Protein AF-A0A4W3GM70-F1 (afdb_monomer_lite)

Organism: Callorhinchus milii (NCBI:txid7868)

Structure (mmCIF, N/CA/C/O backbone):
data_AF-A0A4W3GM70-F1
#
_entry.id   AF-A0A4W3GM70-F1
#
loop_
_atom_site.group_PDB
_atom_site.id
_atom_site.type_symbol
_atom_site.label_atom_id
_atom_site.label_alt_id
_atom_site.label_comp_id
_atom_site.label_asym_id
_atom_site.label_entity_id
_atom_site.label_seq_id
_atom_site.pdbx_PDB_ins_code
_atom_site.Cartn_x
_atom_site.Cartn_y
_atom_site.Cartn_z
_atom_site.occupancy
_atom_site.B_iso_or_equiv
_atom_site.auth_seq_id
_atom_site.auth_comp_id
_atom_site.auth_asym_id
_atom_site.auth_atom_id
_atom_site.pdbx_PDB_model_num
ATOM 1 N N . MET A 1 1 ? 9.761 55.733 14.827 1.00 40.56 1 MET A N 1
ATOM 2 C CA . MET A 1 1 ? 9.191 55.338 13.524 1.00 40.56 1 MET A CA 1
ATOM 3 C C . MET A 1 1 ? 9.735 53.955 13.220 1.00 40.56 1 MET A C 1
ATOM 5 O O . MET A 1 1 ? 10.911 53.820 12.912 1.00 40.56 1 MET A O 1
ATOM 9 N N . GLU A 1 2 ? 8.938 52.932 13.511 1.00 40.75 2 GLU A N 1
ATOM 10 C CA . GLU A 1 2 ? 9.342 51.530 13.422 1.00 40.75 2 GLU A CA 1
ATOM 11 C C . GLU A 1 2 ? 9.199 51.034 11.986 1.00 40.75 2 GLU A C 1
ATOM 13 O O . GLU A 1 2 ? 8.107 51.071 11.436 1.00 40.75 2 GLU A O 1
ATOM 18 N N . PHE A 1 3 ? 10.285 50.537 11.401 1.00 40.03 3 PHE A N 1
ATOM 19 C CA . PHE A 1 3 ? 10.227 49.576 10.300 1.00 40.03 3 PHE A CA 1
ATOM 20 C C . PHE A 1 3 ? 11.359 48.564 10.495 1.00 40.03 3 PHE A C 1
ATOM 22 O O . PHE A 1 3 ? 12.393 48.591 9.833 1.00 40.03 3 PHE A O 1
ATOM 29 N N . ARG A 1 4 ? 11.173 47.665 11.468 1.00 42.84 4 ARG A N 1
ATOM 30 C CA . ARG A 1 4 ? 11.879 46.381 11.501 1.00 42.84 4 ARG A CA 1
ATOM 31 C C . ARG A 1 4 ? 11.039 45.386 10.709 1.00 42.84 4 ARG A C 1
ATOM 33 O O . ARG A 1 4 ? 10.147 44.746 11.251 1.00 42.84 4 ARG A O 1
ATOM 40 N N . GLY A 1 5 ? 11.309 45.292 9.410 1.00 42.50 5 GLY A N 1
ATOM 41 C CA . GLY A 1 5 ? 10.823 44.192 8.587 1.00 42.50 5 GLY A CA 1
ATOM 42 C C . GLY A 1 5 ? 11.542 42.911 8.995 1.00 42.50 5 GLY A C 1
ATOM 43 O O . GLY A 1 5 ? 12.650 42.644 8.539 1.00 42.50 5 GLY A O 1
ATOM 44 N N . SER A 1 6 ? 10.936 42.137 9.891 1.00 43.66 6 SER A N 1
ATOM 45 C CA . SER A 1 6 ? 11.327 40.755 10.134 1.00 43.66 6 SER A CA 1
ATOM 46 C C . SER A 1 6 ? 10.971 39.939 8.894 1.00 43.66 6 SER A C 1
ATOM 48 O O . SER A 1 6 ? 9.812 39.586 8.694 1.00 43.66 6 SER A O 1
ATOM 50 N N . VAL A 1 7 ? 11.969 39.642 8.059 1.00 49.16 7 VAL A N 1
ATOM 51 C CA . VAL A 1 7 ? 11.896 38.528 7.109 1.00 49.16 7 VAL A CA 1
ATOM 52 C C . VAL A 1 7 ? 11.725 37.279 7.965 1.00 49.16 7 VAL A C 1
ATOM 54 O O . VAL A 1 7 ? 12.671 36.803 8.595 1.00 49.16 7 VAL A O 1
ATOM 57 N N . THR A 1 8 ? 10.484 36.827 8.108 1.00 45.56 8 THR A N 1
ATOM 58 C CA . THR A 1 8 ? 10.195 35.616 8.859 1.00 45.56 8 THR A CA 1
ATOM 59 C C . THR A 1 8 ? 10.665 34.428 8.037 1.00 45.56 8 THR A C 1
ATOM 61 O O . THR A 1 8 ? 10.418 34.285 6.845 1.00 45.56 8 THR A O 1
ATOM 64 N N . ASN A 1 9 ? 11.464 33.625 8.717 1.00 54.00 9 ASN A N 1
ATOM 65 C CA . ASN A 1 9 ? 12.112 32.424 8.253 1.00 54.00 9 ASN A CA 1
ATOM 66 C C . ASN A 1 9 ? 11.067 31.333 7.945 1.00 54.00 9 ASN A C 1
ATOM 68 O O . ASN A 1 9 ? 10.759 30.503 8.798 1.00 54.00 9 ASN A O 1
ATOM 72 N N . GLU A 1 10 ? 10.505 31.341 6.737 1.00 49.06 10 GLU A N 1
ATOM 73 C CA . GLU A 1 10 ? 9.591 30.290 6.257 1.00 49.06 10 GLU A CA 1
ATOM 74 C C . GLU A 1 10 ? 10.336 29.044 5.740 1.00 49.06 10 GLU A C 1
ATOM 76 O O . GLU A 1 10 ? 9.745 27.979 5.578 1.00 49.06 10 GLU A O 1
ATOM 81 N N . PHE A 1 11 ? 11.656 29.130 5.540 1.00 47.94 11 PHE A N 1
ATOM 82 C CA . PHE A 1 11 ? 12.450 28.060 4.926 1.00 47.94 11 PHE A CA 1
ATOM 83 C C . PHE A 1 11 ? 12.913 26.980 5.922 1.00 47.94 11 PHE A C 1
ATOM 85 O O . PHE A 1 11 ? 13.121 25.827 5.539 1.00 47.94 11 PHE A O 1
ATOM 92 N N . SER A 1 12 ? 13.043 27.309 7.214 1.00 49.97 12 SER A N 1
ATOM 93 C CA . SER A 1 12 ? 13.461 26.334 8.238 1.00 49.97 12 SER A CA 1
ATOM 94 C C . SER A 1 12 ? 12.348 25.387 8.687 1.00 49.97 12 SER A C 1
ATOM 96 O O . SER A 1 12 ? 12.643 24.250 9.042 1.00 49.97 12 SER A O 1
ATOM 98 N N . LYS A 1 13 ? 11.073 25.794 8.607 1.00 49.88 13 LYS A N 1
ATOM 99 C CA . LYS A 1 13 ? 9.944 24.916 8.966 1.00 49.88 13 LYS A CA 1
ATOM 100 C C . LYS A 1 13 ? 9.778 23.730 8.016 1.00 49.88 13 LYS A C 1
ATOM 102 O O . LYS A 1 13 ? 9.159 22.758 8.404 1.00 49.88 13 LYS A O 1
ATOM 107 N N . GLY A 1 14 ? 10.324 23.774 6.800 1.00 44.97 14 GLY A N 1
ATOM 108 C CA . GLY A 1 14 ? 10.247 22.641 5.876 1.00 44.97 14 GLY A CA 1
ATOM 109 C C . GLY A 1 14 ? 11.114 21.463 6.320 1.00 44.97 14 GLY A C 1
ATOM 110 O O . GLY A 1 14 ? 10.636 20.339 6.367 1.00 44.97 14 GLY A O 1
ATOM 111 N N . LYS A 1 15 ? 12.382 21.702 6.679 1.00 41.53 15 LYS A N 1
ATOM 112 C CA . LYS A 1 15 ? 13.358 20.618 6.898 1.00 41.53 15 LYS A CA 1
ATOM 113 C C . LYS A 1 15 ? 13.109 19.788 8.157 1.00 41.53 15 LYS A C 1
ATOM 115 O O . LYS A 1 15 ? 13.237 18.572 8.095 1.00 41.53 15 LYS A O 1
ATOM 120 N N . GLU A 1 16 ? 12.704 20.418 9.257 1.00 43.78 16 GLU A N 1
ATOM 121 C CA . GLU A 1 16 ? 12.492 19.716 10.534 1.00 43.78 16 GLU A CA 1
ATOM 122 C C . GLU A 1 16 ? 11.357 18.674 10.461 1.00 43.78 16 GLU A C 1
ATOM 124 O O . GLU A 1 16 ? 11.418 17.641 11.124 1.00 43.78 16 GLU A O 1
ATOM 129 N N . TYR A 1 17 ? 10.362 18.892 9.592 1.00 42.66 17 TYR A N 1
ATOM 130 C CA . TYR A 1 17 ? 9.255 17.953 9.381 1.00 42.66 17 TYR A CA 1
ATOM 131 C C . TYR A 1 17 ? 9.670 16.740 8.536 1.00 42.66 17 TYR A C 1
ATOM 133 O O . TYR A 1 17 ? 9.220 15.630 8.811 1.00 42.66 17 TYR A O 1
ATOM 141 N N . TYR A 1 18 ? 10.567 16.914 7.557 1.00 47.81 18 TYR A N 1
ATOM 142 C CA . TYR A 1 18 ? 11.082 15.790 6.764 1.00 47.81 18 TYR A CA 1
ATOM 143 C C . TYR A 1 18 ? 12.075 14.924 7.549 1.00 47.81 18 TYR A C 1
ATOM 145 O O . TYR A 1 18 ? 12.161 13.725 7.302 1.00 47.81 18 TYR A O 1
ATOM 153 N N . GLU A 1 19 ? 12.813 15.494 8.505 1.00 44.25 19 GLU A N 1
ATOM 154 C CA . GLU A 1 19 ? 13.810 14.755 9.290 1.00 44.25 19 GLU A CA 1
ATOM 155 C C . GLU A 1 19 ? 13.142 13.750 10.259 1.00 44.25 19 GLU A C 1
ATOM 157 O O . GLU A 1 19 ? 13.606 12.617 10.395 1.00 44.25 19 GLU A O 1
ATOM 162 N N . ALA A 1 20 ? 12.000 14.099 10.867 1.00 50.19 20 ALA A N 1
ATOM 163 C CA . ALA A 1 20 ? 11.300 13.230 11.823 1.00 50.19 20 ALA A CA 1
ATOM 164 C C . ALA A 1 20 ? 10.631 11.993 11.179 1.00 50.19 20 ALA A C 1
ATOM 166 O O . ALA A 1 20 ? 10.586 10.923 11.789 1.00 50.19 20 ALA A O 1
ATOM 167 N N . GLU A 1 21 ? 10.161 12.090 9.930 1.00 51.28 21 GLU A N 1
ATOM 168 C CA . GLU A 1 21 ? 9.549 10.963 9.202 1.00 51.28 21 GLU A CA 1
ATOM 169 C C . GLU A 1 21 ? 10.568 9.872 8.815 1.00 51.28 21 GLU A C 1
ATOM 171 O O . GLU A 1 21 ? 10.205 8.714 8.575 1.00 51.28 21 GLU A O 1
ATOM 176 N N . THR A 1 22 ? 11.859 10.224 8.771 1.00 53.69 22 THR A N 1
ATOM 177 C CA . THR A 1 22 ? 12.923 9.362 8.229 1.00 53.69 22 THR A CA 1
ATOM 178 C C . THR A 1 22 ? 13.488 8.329 9.209 1.00 53.69 22 THR A C 1
ATOM 180 O O . THR A 1 22 ? 14.184 7.414 8.770 1.00 53.69 22 THR A O 1
ATOM 183 N N . MET A 1 23 ? 13.142 8.382 10.503 1.00 49.72 23 MET A N 1
ATOM 184 C CA . MET A 1 23 ? 13.674 7.461 11.528 1.00 49.72 23 MET A CA 1
ATOM 185 C C . MET A 1 23 ? 12.665 6.446 12.086 1.00 49.72 23 MET A C 1
ATOM 187 O O . MET A 1 23 ? 12.846 5.904 13.176 1.00 49.72 23 MET A O 1
ATOM 191 N N . THR A 1 24 ? 11.615 6.103 11.343 1.00 49.47 24 THR A N 1
ATOM 192 C CA . THR A 1 24 ? 10.771 4.959 11.717 1.00 49.47 24 THR A CA 1
ATOM 193 C C . THR A 1 24 ? 11.273 3.690 11.028 1.00 49.47 24 THR A C 1
ATOM 195 O O . THR A 1 24 ? 11.099 3.482 9.827 1.00 49.47 24 THR A O 1
ATOM 198 N N . ASN A 1 25 ? 11.934 2.821 11.801 1.00 55.34 25 ASN A N 1
ATOM 199 C CA . ASN A 1 25 ? 12.314 1.483 11.347 1.00 55.34 25 ASN A CA 1
ATOM 200 C C . ASN A 1 25 ? 11.051 0.747 10.859 1.00 55.34 25 ASN A C 1
ATOM 202 O O . ASN A 1 25 ? 9.993 0.854 11.479 1.00 55.34 25 ASN A O 1
ATOM 206 N N . THR A 1 26 ? 11.161 -0.010 9.767 1.00 57.66 26 THR A N 1
ATOM 207 C CA . THR A 1 26 ? 10.092 -0.811 9.139 1.00 57.66 26 THR A CA 1
ATOM 208 C C . THR A 1 26 ? 9.221 -1.562 10.155 1.00 57.66 26 THR A C 1
ATOM 210 O O . THR A 1 26 ? 8.008 -1.645 9.985 1.00 57.66 26 THR A O 1
ATOM 213 N N . SER A 1 27 ? 9.825 -2.036 11.251 1.00 62.62 27 SER A N 1
ATOM 214 C CA . SER A 1 27 ? 9.137 -2.746 12.337 1.00 62.62 27 SER A CA 1
ATOM 215 C C . SER A 1 27 ? 8.239 -1.853 13.215 1.00 62.62 27 SER A C 1
ATOM 217 O O . SER A 1 27 ? 7.208 -2.307 13.703 1.00 62.62 27 SER A O 1
ATOM 219 N N . GLN A 1 28 ? 8.581 -0.573 13.395 1.00 63.75 28 GLN A N 1
ATOM 220 C CA . GLN A 1 28 ? 7.770 0.387 14.153 1.00 63.75 28 GLN A CA 1
ATOM 221 C C . GLN A 1 28 ? 6.610 0.937 13.310 1.00 63.75 28 GLN A C 1
ATOM 223 O O . GLN A 1 28 ? 5.497 1.056 13.819 1.00 63.75 28 GLN A O 1
ATOM 228 N N . LYS A 1 29 ? 6.842 1.194 12.011 1.00 66.12 29 LYS A N 1
ATOM 229 C CA . LYS A 1 29 ? 5.769 1.562 11.067 1.00 66.12 29 LYS A CA 1
ATOM 230 C C . LYS A 1 29 ? 4.689 0.487 11.005 1.00 66.12 29 LYS A C 1
ATOM 232 O O . LYS A 1 29 ? 3.511 0.798 11.108 1.00 66.12 29 LYS A O 1
ATOM 237 N N . HIS A 1 30 ? 5.104 -0.777 10.910 1.00 65.69 30 HIS A N 1
ATOM 238 C CA . HIS A 1 30 ? 4.203 -1.931 10.900 1.00 65.69 30 HIS A CA 1
ATOM 239 C C . HIS A 1 30 ? 3.273 -1.954 12.119 1.00 65.69 30 HIS A C 1
ATOM 241 O O . HIS A 1 30 ? 2.057 -2.002 11.964 1.00 65.69 30 HIS A O 1
ATOM 247 N N . LYS A 1 31 ? 3.824 -1.827 13.334 1.00 66.19 31 LYS A N 1
ATOM 248 C CA . LYS A 1 31 ? 3.034 -1.812 14.578 1.00 66.19 31 LYS A CA 1
ATOM 249 C C . LYS A 1 31 ? 2.038 -0.650 14.634 1.00 66.19 31 LYS A C 1
ATOM 251 O O . LYS A 1 31 ? 0.883 -0.858 14.990 1.00 66.19 31 LYS A O 1
ATOM 256 N N . ASN A 1 32 ? 2.466 0.554 14.250 1.00 66.25 32 ASN A N 1
ATOM 257 C CA . ASN A 1 32 ? 1.599 1.738 14.230 1.00 66.25 32 ASN A CA 1
ATOM 258 C C . ASN A 1 32 ? 0.494 1.638 13.164 1.00 66.25 32 ASN A C 1
ATOM 260 O O . ASN A 1 32 ? -0.550 2.280 13.275 1.00 66.25 32 ASN A O 1
ATOM 264 N N . PHE A 1 33 ? 0.729 0.862 12.107 1.00 65.81 33 PHE A N 1
ATOM 265 C CA . PHE A 1 33 ? -0.231 0.668 11.033 1.00 65.81 33 PHE A CA 1
ATOM 266 C C . PHE A 1 33 ? -1.291 -0.385 11.382 1.00 65.81 33 PHE A C 1
ATOM 268 O O . PHE A 1 33 ? -2.470 -0.148 11.152 1.00 65.81 33 PHE A O 1
ATOM 275 N N . VAL A 1 34 ? -0.892 -1.512 11.979 1.00 65.00 34 VAL A N 1
ATOM 276 C CA . VAL A 1 34 ? -1.805 -2.607 12.365 1.00 65.00 34 VAL A CA 1
ATOM 277 C C . VAL A 1 34 ? -2.596 -2.289 13.646 1.00 65.00 34 VAL A C 1
ATOM 279 O O . VAL A 1 34 ? -3.659 -2.850 13.865 1.00 65.00 34 VAL A O 1
ATOM 282 N N . GLY A 1 35 ? -2.131 -1.361 14.488 1.00 60.47 35 GLY A N 1
ATOM 283 C CA . GLY A 1 35 ? -2.825 -0.994 15.731 1.00 60.47 35 GLY A CA 1
ATOM 284 C C . GLY A 1 35 ? -4.053 -0.087 15.569 1.00 60.47 35 GLY A C 1
ATOM 285 O O . GLY A 1 35 ? -4.805 0.085 16.525 1.00 60.47 35 GLY A O 1
ATOM 286 N N . GLU A 1 36 ? -4.272 0.508 14.393 1.00 63.84 36 GLU A N 1
ATOM 287 C CA . GLU A 1 36 ? -5.354 1.471 14.157 1.00 63.84 36 GLU A CA 1
ATOM 288 C C . GLU A 1 36 ? -6.036 1.228 12.800 1.00 63.84 36 GLU A C 1
ATOM 290 O O . GLU A 1 36 ? -5.385 0.800 11.843 1.00 63.84 36 GLU A O 1
ATOM 295 N N . PRO A 1 37 ? -7.336 1.547 12.649 1.00 63.50 37 PRO A N 1
ATOM 296 C CA . PRO A 1 37 ? -8.001 1.446 11.357 1.00 63.50 37 PRO A CA 1
ATOM 297 C C . PRO A 1 37 ? -7.300 2.340 10.323 1.00 63.50 37 PRO A C 1
ATOM 299 O O . PRO A 1 37 ? -7.078 3.535 10.548 1.00 63.50 37 PRO A O 1
ATOM 302 N N . MET A 1 38 ? -6.966 1.750 9.172 1.00 69.62 38 MET A N 1
ATOM 303 C CA . MET A 1 38 ? -6.335 2.392 8.018 1.00 69.62 38 MET A CA 1
ATOM 304 C C . MET A 1 38 ? -7.294 3.431 7.410 1.00 69.62 38 MET A C 1
ATOM 306 O O . MET A 1 38 ? -8.021 3.154 6.463 1.00 69.62 38 MET A O 1
ATOM 310 N N . LYS A 1 39 ? -7.364 4.623 8.017 1.00 67.56 39 LYS A N 1
ATOM 311 C CA . LYS A 1 39 ? -8.213 5.748 7.585 1.00 67.56 39 LYS A CA 1
ATOM 312 C C . LYS A 1 39 ? -7.583 6.496 6.398 1.00 67.56 39 LYS A C 1
ATOM 314 O O . LYS A 1 39 ? -7.496 5.980 5.289 1.00 67.56 39 LYS A O 1
ATOM 319 N N . GLU A 1 40 ? -7.133 7.730 6.625 1.00 68.69 40 GLU A N 1
ATOM 320 C CA . GLU A 1 40 ? -6.529 8.616 5.623 1.00 68.69 40 GLU A CA 1
ATOM 321 C C . GLU A 1 40 ? -4.994 8.583 5.650 1.00 68.69 40 GLU A C 1
ATOM 323 O O . GLU A 1 40 ? -4.350 9.507 5.159 1.00 68.69 40 GLU A O 1
ATOM 328 N N . LYS A 1 41 ? -4.407 7.516 6.215 1.00 80.31 41 LYS A N 1
ATOM 329 C CA . LYS A 1 41 ? -2.952 7.332 6.264 1.00 80.31 41 LYS A CA 1
ATOM 330 C C . LYS A 1 41 ? -2.379 7.310 4.842 1.00 80.31 41 LYS A C 1
ATOM 332 O O . LYS A 1 41 ? -2.958 6.708 3.927 1.00 80.31 41 LYS A O 1
ATOM 337 N N . SER A 1 42 ? -1.249 7.988 4.655 1.00 83.50 42 SER A N 1
ATOM 338 C CA . SER A 1 42 ? -0.579 8.071 3.355 1.00 83.50 42 SER A CA 1
ATOM 339 C C . SER A 1 42 ? 0.006 6.714 2.963 1.00 83.50 42 SER A C 1
ATOM 341 O O . SER A 1 42 ? 0.361 5.897 3.814 1.00 83.50 42 SER A O 1
ATOM 343 N N . VAL A 1 43 ? 0.165 6.474 1.661 1.00 87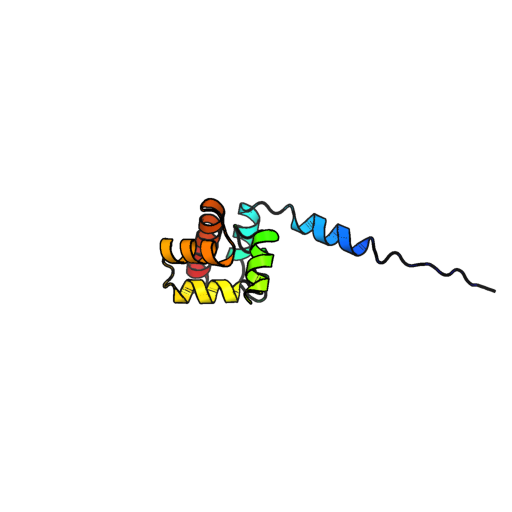.44 43 VAL A N 1
ATOM 344 C CA . VAL A 1 43 ? 0.811 5.257 1.146 1.00 87.44 43 VAL A CA 1
ATOM 345 C C . VAL A 1 43 ? 2.255 5.083 1.657 1.00 87.44 43 VAL A C 1
ATOM 347 O O . VAL A 1 43 ? 2.747 3.963 1.768 1.00 87.44 43 VAL A O 1
ATOM 350 N N . LYS A 1 44 ? 2.919 6.184 2.036 1.00 85.25 44 LYS A N 1
ATOM 351 C CA . LYS A 1 44 ? 4.284 6.230 2.603 1.00 85.25 44 LYS A CA 1
ATOM 352 C C . LYS A 1 44 ? 4.385 5.689 4.038 1.00 85.25 44 LYS A C 1
ATOM 354 O O . LYS A 1 44 ? 5.489 5.476 4.553 1.00 85.25 44 LYS A O 1
ATOM 359 N N . GLU A 1 45 ? 3.247 5.482 4.695 1.00 82.38 45 GLU A N 1
ATOM 360 C CA . GLU A 1 45 ? 3.187 4.896 6.036 1.00 82.38 45 GLU A CA 1
ATOM 361 C C . GLU A 1 45 ? 3.152 3.363 6.012 1.00 82.38 45 GLU A C 1
ATOM 363 O O . GLU A 1 45 ? 3.401 2.730 7.038 1.00 82.38 45 GLU A O 1
ATOM 368 N N . LEU A 1 46 ? 2.906 2.754 4.846 1.00 84.69 46 LEU A N 1
ATOM 369 C CA . LEU A 1 46 ? 2.945 1.303 4.693 1.00 84.69 46 LEU A CA 1
ATOM 370 C C . LEU A 1 46 ? 4.358 0.769 4.948 1.00 84.69 46 LEU A C 1
ATOM 372 O O . LEU A 1 46 ? 5.356 1.288 4.438 1.00 84.69 46 LEU A O 1
ATOM 376 N N . ALA A 1 47 ? 4.447 -0.325 5.705 1.00 86.19 47 ALA A N 1
ATOM 377 C CA . ALA A 1 47 ? 5.713 -1.022 5.895 1.00 86.19 47 ALA A CA 1
ATOM 378 C C . ALA A 1 47 ? 6.281 -1.454 4.531 1.00 86.19 47 ALA A C 1
ATOM 380 O O . ALA A 1 47 ? 5.544 -1.834 3.626 1.00 86.19 47 ALA A O 1
ATOM 381 N N . GLY A 1 48 ? 7.596 -1.336 4.349 1.00 86.06 48 GLY A N 1
ATOM 382 C CA . GLY A 1 48 ? 8.249 -1.612 3.067 1.00 86.06 48 GLY A CA 1
ATOM 383 C C . GLY A 1 48 ? 8.108 -0.506 2.010 1.00 86.06 48 GLY A C 1
ATOM 384 O O . GLY A 1 48 ? 8.918 -0.475 1.082 1.00 86.06 48 GLY A O 1
ATOM 385 N N . ILE A 1 49 ? 7.176 0.444 2.163 1.00 87.75 49 ILE A N 1
ATOM 386 C CA . ILE A 1 49 ? 6.989 1.582 1.252 1.00 87.75 49 ILE A CA 1
ATOM 387 C C . ILE A 1 49 ? 7.639 2.836 1.847 1.00 87.75 49 ILE A C 1
ATOM 389 O O . ILE A 1 49 ? 7.117 3.488 2.744 1.00 87.75 49 ILE A O 1
ATOM 393 N N . GLY A 1 50 ? 8.827 3.177 1.347 1.00 85.50 50 GLY A N 1
ATOM 394 C CA . GLY A 1 50 ? 9.498 4.438 1.683 1.00 85.50 50 GLY A CA 1
ATOM 395 C C . GLY A 1 50 ? 9.047 5.603 0.799 1.00 85.50 50 GLY A C 1
ATOM 396 O O . GLY A 1 50 ? 8.263 5.415 -0.126 1.00 85.50 50 GLY A O 1
ATOM 397 N N . ILE A 1 51 ? 9.627 6.789 1.013 1.00 85.25 51 ILE A N 1
ATOM 398 C CA . ILE A 1 51 ? 9.326 8.021 0.251 1.00 85.25 51 ILE A CA 1
ATOM 399 C C . ILE A 1 51 ? 9.443 7.799 -1.266 1.00 85.25 51 ILE A C 1
ATOM 401 O O . ILE A 1 51 ? 8.573 8.223 -2.017 1.00 85.25 51 ILE A O 1
ATOM 405 N N . VAL A 1 52 ? 10.473 7.075 -1.718 1.00 88.94 52 VAL A N 1
ATOM 406 C CA . VAL A 1 52 ? 10.709 6.800 -3.149 1.00 88.94 52 VAL A CA 1
ATOM 407 C C . VAL A 1 52 ? 9.622 5.909 -3.756 1.00 88.94 52 VAL A C 1
ATOM 409 O O . VAL A 1 52 ? 9.128 6.190 -4.843 1.00 88.94 52 VAL A O 1
ATOM 412 N N . LEU A 1 53 ? 9.248 4.824 -3.070 1.00 88.75 53 LEU A N 1
ATOM 413 C CA . LEU A 1 53 ? 8.212 3.909 -3.564 1.00 88.75 53 LEU A CA 1
ATOM 414 C C . LEU A 1 53 ? 6.821 4.534 -3.448 1.00 88.75 53 LEU A C 1
ATOM 416 O O . LEU A 1 53 ? 6.007 4.376 -4.352 1.00 88.75 53 LEU A O 1
ATOM 420 N N . GLY A 1 54 ? 6.581 5.270 -2.362 1.00 89.31 54 GLY A N 1
ATOM 421 C CA . GLY A 1 54 ? 5.357 6.021 -2.135 1.00 89.31 54 GLY A CA 1
ATOM 422 C C . GLY A 1 54 ? 5.153 7.103 -3.188 1.00 89.31 54 GLY A C 1
ATOM 423 O O . GLY A 1 54 ? 4.073 7.171 -3.748 1.00 89.31 54 GLY A O 1
ATOM 424 N N . GLY A 1 55 ? 6.195 7.859 -3.551 1.00 90.06 55 GLY A N 1
ATOM 425 C CA . GLY A 1 55 ? 6.116 8.849 -4.632 1.00 90.06 55 GLY A CA 1
ATOM 426 C C . GLY A 1 55 ? 5.700 8.232 -5.970 1.00 90.06 55 GLY A C 1
ATOM 427 O O . GLY A 1 55 ? 4.806 8.739 -6.634 1.00 90.06 55 GLY A O 1
ATOM 428 N N . ARG A 1 56 ? 6.254 7.066 -6.322 1.00 91.50 56 ARG A N 1
ATOM 429 C CA . ARG A 1 56 ? 5.864 6.342 -7.547 1.00 91.50 56 ARG A CA 1
ATOM 430 C C . ARG A 1 56 ? 4.429 5.823 -7.503 1.00 91.50 56 ARG A C 1
ATOM 432 O O . ARG A 1 56 ? 3.757 5.776 -8.527 1.00 91.50 56 ARG A O 1
ATOM 439 N N . LEU A 1 57 ? 3.969 5.396 -6.329 1.00 90.06 57 LEU A N 1
ATOM 440 C CA . LEU A 1 57 ? 2.578 5.000 -6.116 1.00 90.06 57 LEU A CA 1
ATOM 441 C C . LEU A 1 57 ? 1.644 6.210 -6.252 1.00 90.06 57 LEU A C 1
ATOM 443 O O . LEU A 1 57 ? 0.624 6.109 -6.929 1.00 90.06 57 LEU A O 1
ATOM 447 N N . GLU A 1 58 ? 2.036 7.363 -5.711 1.00 90.19 58 GLU A N 1
ATOM 448 C CA . GLU A 1 58 ? 1.296 8.620 -5.836 1.00 90.19 58 GLU A CA 1
ATOM 449 C C . GLU A 1 58 ? 1.181 9.072 -7.299 1.00 90.19 58 GLU A C 1
ATOM 451 O O . GLU A 1 58 ? 0.084 9.406 -7.744 1.00 90.19 58 GLU A O 1
ATOM 456 N N . GLU A 1 59 ? 2.262 8.987 -8.084 1.00 90.25 59 GLU A N 1
ATOM 457 C CA . GLU A 1 59 ? 2.251 9.264 -9.534 1.00 90.25 59 GLU A CA 1
ATOM 458 C C . GLU A 1 59 ? 1.286 8.354 -10.310 1.00 90.25 59 GLU A C 1
ATOM 460 O O . GLU A 1 59 ? 0.792 8.712 -11.379 1.00 90.25 59 GLU A O 1
ATOM 465 N N . LYS A 1 60 ? 1.004 7.165 -9.773 1.00 89.00 60 LYS A N 1
ATOM 466 C CA . LYS A 1 60 ? 0.075 6.183 -10.346 1.00 89.00 60 LYS A CA 1
ATOM 467 C C . LYS A 1 60 ? -1.359 6.353 -9.834 1.00 89.00 60 LYS A C 1
ATOM 469 O O . LYS A 1 60 ? -2.231 5.596 -10.250 1.00 89.00 60 LYS A O 1
ATOM 474 N N . GLY A 1 61 ? -1.604 7.332 -8.962 1.00 89.38 61 GLY A N 1
ATOM 475 C CA . GLY A 1 61 ? -2.910 7.623 -8.369 1.00 89.38 61 GLY A CA 1
ATOM 476 C C . GLY A 1 61 ? -3.175 6.933 -7.028 1.00 89.38 61 GLY A C 1
ATOM 477 O O . GLY A 1 61 ? -4.258 7.095 -6.474 1.00 89.38 61 GLY A O 1
ATOM 478 N N . PHE A 1 62 ? -2.204 6.200 -6.474 1.00 90.19 62 PHE A N 1
ATOM 479 C CA . PHE A 1 62 ? -2.306 5.565 -5.156 1.00 90.19 62 PHE A CA 1
ATOM 480 C C . PHE A 1 62 ? -1.764 6.513 -4.083 1.00 90.19 62 PHE A C 1
ATOM 482 O O . PHE A 1 62 ? -0.610 6.417 -3.668 1.00 90.19 62 PHE A O 1
ATOM 489 N N . LEU A 1 63 ? -2.599 7.459 -3.654 1.00 86.88 63 LEU A N 1
ATOM 490 C CA . LEU A 1 63 ? -2.209 8.493 -2.690 1.00 86.88 63 LEU A CA 1
ATOM 491 C C . LEU A 1 63 ? -2.322 8.002 -1.239 1.00 86.88 63 LEU A C 1
ATOM 493 O O . LEU A 1 63 ? -1.528 8.380 -0.371 1.00 86.88 63 LEU A O 1
ATOM 497 N N . LYS A 1 64 ? -3.318 7.156 -0.959 1.00 88.44 64 LYS A N 1
ATOM 498 C CA . LYS A 1 64 ? -3.656 6.695 0.392 1.00 88.44 64 LYS A CA 1
ATOM 499 C C . LYS A 1 64 ? -3.422 5.194 0.524 1.00 88.44 64 LYS A C 1
ATOM 501 O O . LYS A 1 64 ? -3.543 4.435 -0.435 1.00 88.44 64 LYS A O 1
ATOM 506 N N . ALA A 1 65 ? -3.146 4.739 1.745 1.00 87.81 65 ALA A N 1
ATOM 507 C CA . ALA A 1 65 ? -2.929 3.318 2.021 1.00 87.81 65 ALA A CA 1
ATOM 508 C C . ALA A 1 65 ? -4.147 2.449 1.642 1.00 87.81 65 ALA A C 1
ATOM 510 O O . ALA A 1 65 ? -3.984 1.337 1.140 1.00 87.81 65 ALA A O 1
ATOM 511 N N . LYS A 1 66 ? -5.364 2.999 1.775 1.00 86.81 66 LYS A N 1
ATOM 512 C CA . LYS A 1 66 ? -6.614 2.347 1.352 1.00 86.81 66 LYS A CA 1
ATOM 513 C C . LYS A 1 66 ? -6.654 2.009 -0.144 1.00 86.81 66 LYS A C 1
ATOM 515 O O . LYS A 1 66 ? -7.283 1.026 -0.518 1.00 86.81 66 LYS A O 1
ATOM 520 N N . ASP A 1 67 ? -5.990 2.799 -0.990 1.00 90.00 67 ASP A N 1
ATOM 521 C CA . ASP A 1 67 ? -5.999 2.588 -2.441 1.00 90.00 67 ASP A CA 1
ATOM 522 C C . ASP A 1 67 ? -5.160 1.344 -2.780 1.00 90.00 67 ASP A C 1
ATOM 524 O O . ASP A 1 67 ? -5.562 0.499 -3.580 1.00 90.00 67 ASP A O 1
ATOM 528 N N . VAL A 1 68 ? -4.026 1.178 -2.087 1.00 90.31 68 VAL A N 1
ATOM 529 C CA . VAL A 1 68 ? -3.185 -0.026 -2.171 1.00 90.31 68 VAL A CA 1
ATOM 530 C C . VAL A 1 68 ? -3.890 -1.238 -1.564 1.00 90.31 68 VAL A C 1
ATOM 532 O O . VAL A 1 68 ? -3.836 -2.321 -2.145 1.00 90.31 68 VAL A O 1
ATOM 535 N N . LEU A 1 69 ? -4.596 -1.069 -0.441 1.00 89.00 69 LEU A N 1
ATOM 536 C CA . LEU A 1 69 ? -5.422 -2.134 0.132 1.00 89.00 69 LEU A CA 1
ATOM 537 C C . LEU A 1 69 ? -6.522 -2.577 -0.845 1.00 89.00 69 LEU A C 1
ATOM 539 O O . LEU A 1 69 ? -6.734 -3.773 -1.020 1.00 89.00 69 LEU A O 1
ATOM 543 N N . GLY A 1 70 ? -7.209 -1.645 -1.507 1.00 90.50 70 GLY A N 1
ATOM 544 C CA . GLY A 1 70 ? -8.229 -1.978 -2.503 1.00 90.50 70 GLY A CA 1
ATOM 545 C C . GLY A 1 70 ? -7.660 -2.871 -3.603 1.00 90.50 70 GLY A C 1
ATOM 546 O O . GLY A 1 70 ? -8.217 -3.926 -3.908 1.00 90.50 70 GLY A O 1
ATOM 547 N N . GLN A 1 71 ? -6.484 -2.513 -4.120 1.00 91.56 71 GLN A N 1
ATOM 548 C CA . GLN A 1 71 ? -5.780 -3.334 -5.100 1.00 91.56 71 GLN A CA 1
ATOM 549 C C . GLN A 1 71 ? -5.358 -4.700 -4.542 1.00 91.56 71 GLN A C 1
ATOM 551 O O . GLN A 1 71 ? -5.465 -5.715 -5.229 1.00 91.56 71 GLN A O 1
ATOM 556 N N . PHE A 1 72 ? -4.911 -4.749 -3.290 1.00 90.38 72 PHE A N 1
ATOM 557 C CA . PHE A 1 72 ? -4.568 -5.989 -2.602 1.00 90.38 72 PHE A CA 1
ATOM 558 C C . PHE A 1 72 ? -5.761 -6.954 -2.488 1.00 90.38 72 PHE A C 1
ATOM 560 O O . PHE A 1 72 ? -5.624 -8.155 -2.739 1.00 90.38 72 PHE A O 1
ATOM 567 N N . LEU A 1 73 ? -6.947 -6.426 -2.175 1.00 88.88 73 LEU A N 1
ATOM 568 C CA . LEU A 1 73 ? -8.191 -7.194 -2.103 1.00 88.88 73 LEU A CA 1
ATOM 569 C C . LEU A 1 73 ? -8.658 -7.668 -3.488 1.00 88.88 73 LEU A C 1
ATOM 571 O O . LEU A 1 73 ? -9.095 -8.812 -3.619 1.00 88.88 73 LEU A O 1
ATOM 575 N N . LEU A 1 74 ? -8.501 -6.847 -4.534 1.00 92.19 74 LEU A N 1
ATOM 576 C CA . LEU A 1 74 ? -8.784 -7.249 -5.922 1.00 92.19 74 LEU A CA 1
ATOM 577 C C . LEU A 1 74 ? -7.905 -8.420 -6.377 1.00 92.19 74 LEU A C 1
ATOM 579 O O . LEU A 1 74 ? -8.371 -9.308 -7.090 1.00 92.19 74 LEU A O 1
ATOM 583 N N . LEU A 1 75 ? -6.655 -8.463 -5.913 1.00 92.44 75 LEU A N 1
ATOM 584 C CA . LEU A 1 75 ? -5.722 -9.568 -6.149 1.00 92.44 75 LEU A CA 1
ATOM 585 C C . LEU A 1 75 ? -5.974 -10.780 -5.235 1.00 92.44 75 LEU A C 1
ATOM 587 O O . LEU A 1 75 ? -5.125 -11.662 -5.142 1.00 92.44 75 LEU A O 1
ATOM 591 N N . LYS A 1 76 ? -7.127 -10.840 -4.551 1.00 90.75 76 LYS A N 1
ATOM 592 C CA . LYS A 1 76 ? -7.519 -11.926 -3.635 1.00 90.75 76 LYS A CA 1
ATOM 593 C C . LYS A 1 76 ? -6.484 -12.205 -2.545 1.00 90.75 76 LYS A C 1
ATOM 595 O O . LYS A 1 76 ? -6.372 -13.334 -2.073 1.00 90.75 76 LYS A O 1
ATOM 600 N N . GLN A 1 77 ? -5.728 -11.178 -2.150 1.00 89.31 77 GLN A N 1
ATOM 601 C CA . GLN A 1 77 ? -4.655 -11.290 -1.164 1.00 89.31 77 GLN A CA 1
ATOM 602 C C . GLN A 1 77 ? -3.566 -12.307 -1.556 1.00 89.31 77 GLN A C 1
ATOM 604 O O . GLN A 1 77 ? -2.877 -12.839 -0.680 1.00 89.31 77 GLN A O 1
ATOM 609 N N . ASP A 1 78 ? -3.420 -12.589 -2.856 1.00 92.75 78 ASP A N 1
ATOM 610 C CA . ASP A 1 78 ? -2.401 -13.495 -3.369 1.00 92.75 78 ASP A CA 1
ATOM 611 C C . ASP A 1 78 ? -1.015 -12.850 -3.267 1.00 92.75 78 ASP A C 1
ATOM 613 O O . ASP A 1 78 ? -0.780 -11.728 -3.731 1.00 92.75 78 ASP A O 1
ATOM 617 N N . ARG A 1 79 ? -0.089 -13.567 -2.627 1.00 90.56 79 ARG A N 1
ATOM 618 C CA . ARG A 1 79 ? 1.241 -13.051 -2.294 1.00 90.56 79 ARG A CA 1
ATOM 619 C C . ARG A 1 79 ? 2.051 -12.737 -3.542 1.00 90.56 79 ARG A C 1
ATOM 621 O O . ARG A 1 79 ? 2.622 -11.652 -3.640 1.00 90.56 79 ARG A O 1
ATOM 628 N N . ASP A 1 80 ? 2.127 -13.672 -4.478 1.00 92.62 80 ASP A N 1
ATOM 629 C CA . ASP A 1 80 ? 2.964 -13.537 -5.667 1.00 92.62 80 ASP A CA 1
ATOM 630 C C . ASP A 1 80 ? 2.384 -12.502 -6.636 1.00 92.62 80 ASP A C 1
ATOM 632 O O . ASP A 1 80 ? 3.120 -11.650 -7.139 1.00 92.62 80 ASP A O 1
ATOM 636 N N . SER A 1 81 ? 1.060 -12.481 -6.802 1.00 93.06 81 SER A N 1
ATOM 637 C CA . SER A 1 81 ? 0.358 -11.481 -7.611 1.00 93.06 81 SER A CA 1
ATOM 638 C C . SER A 1 81 ? 0.538 -10.071 -7.053 1.00 93.06 81 SER A C 1
ATOM 640 O O . SER A 1 81 ? 0.863 -9.156 -7.810 1.00 93.06 81 SER A O 1
ATOM 642 N N . PHE A 1 82 ? 0.393 -9.879 -5.735 1.00 93.06 82 PHE A N 1
ATOM 643 C CA . PHE A 1 82 ? 0.600 -8.569 -5.115 1.00 93.06 82 PHE A CA 1
ATOM 644 C C . PHE A 1 82 ? 2.051 -8.101 -5.226 1.00 93.06 82 PHE A C 1
ATOM 646 O O . PHE A 1 82 ? 2.302 -6.946 -5.570 1.00 93.06 82 PHE A O 1
ATOM 653 N N . LYS A 1 83 ? 3.020 -8.988 -4.985 1.00 93.25 83 LYS A N 1
ATOM 654 C CA . LYS A 1 83 ? 4.444 -8.645 -5.097 1.00 93.25 83 LYS A CA 1
ATOM 655 C C . LYS A 1 83 ? 4.829 -8.290 -6.531 1.00 93.25 83 LYS A C 1
ATOM 657 O O . LYS A 1 83 ? 5.526 -7.295 -6.730 1.00 93.25 83 LYS A O 1
ATOM 662 N N . ASN A 1 84 ? 4.336 -9.040 -7.519 1.00 93.75 84 ASN A N 1
ATOM 663 C CA . ASN A 1 84 ? 4.532 -8.712 -8.932 1.00 93.75 84 ASN A CA 1
ATOM 664 C C . ASN A 1 84 ? 3.893 -7.374 -9.297 1.00 93.75 84 ASN A C 1
ATOM 666 O O . ASN A 1 84 ? 4.537 -6.553 -9.946 1.00 93.75 84 ASN A O 1
ATOM 670 N N . TRP A 1 85 ? 2.663 -7.124 -8.851 1.00 93.75 85 TRP A N 1
ATOM 671 C CA . TRP A 1 85 ? 1.997 -5.843 -9.068 1.00 93.75 85 TRP A CA 1
ATOM 672 C C . TRP A 1 85 ? 2.805 -4.683 -8.471 1.00 93.75 85 TRP A C 1
ATOM 674 O O . TRP A 1 85 ? 3.114 -3.718 -9.168 1.00 93.75 85 TRP A O 1
ATOM 684 N N . LEU A 1 86 ? 3.236 -4.799 -7.214 1.00 92.62 86 LEU A N 1
ATOM 685 C CA . LEU A 1 86 ? 4.009 -3.758 -6.540 1.00 92.62 86 LEU A CA 1
ATOM 686 C C . LEU A 1 86 ? 5.362 -3.517 -7.234 1.00 92.62 86 LEU A C 1
ATOM 688 O O . LEU A 1 86 ? 5.821 -2.379 -7.357 1.00 92.62 86 LEU A O 1
ATOM 692 N N . HIS A 1 87 ? 5.985 -4.576 -7.754 1.00 92.81 87 HIS A N 1
ATOM 693 C CA . HIS A 1 87 ? 7.181 -4.458 -8.578 1.00 92.81 87 HIS A CA 1
ATOM 694 C C . HIS A 1 87 ? 6.908 -3.717 -9.897 1.00 92.81 87 HIS A C 1
ATOM 696 O O . HIS A 1 87 ? 7.671 -2.831 -10.265 1.00 92.81 87 HIS A O 1
ATOM 702 N N . GLN A 1 88 ? 5.808 -4.011 -10.591 1.00 92.38 88 GLN A N 1
ATOM 703 C CA . GLN A 1 88 ? 5.463 -3.333 -11.845 1.00 92.38 88 GLN A CA 1
ATOM 704 C C . GLN A 1 88 ? 5.083 -1.859 -11.651 1.00 92.38 88 GLN A C 1
ATOM 706 O O . GLN A 1 88 ? 5.360 -1.032 -12.519 1.00 92.38 88 GLN A O 1
ATOM 711 N N . VAL A 1 89 ? 4.453 -1.516 -10.524 1.00 91.12 89 VAL A N 1
ATOM 712 C CA . VAL A 1 89 ? 3.951 -0.157 -10.278 1.00 91.12 89 VAL A CA 1
ATOM 713 C C . VAL A 1 89 ? 5.035 0.772 -9.741 1.00 91.12 89 VAL A C 1
ATOM 715 O O . VAL A 1 89 ? 5.168 1.890 -10.238 1.00 91.12 89 VAL A O 1
ATOM 718 N N . CYS A 1 90 ? 5.818 0.335 -8.749 1.00 90.94 90 CYS A N 1
ATOM 719 C CA . CYS A 1 90 ? 6.809 1.192 -8.088 1.00 90.94 90 CYS A CA 1
ATOM 720 C C . CYS A 1 90 ? 8.236 0.624 -8.070 1.0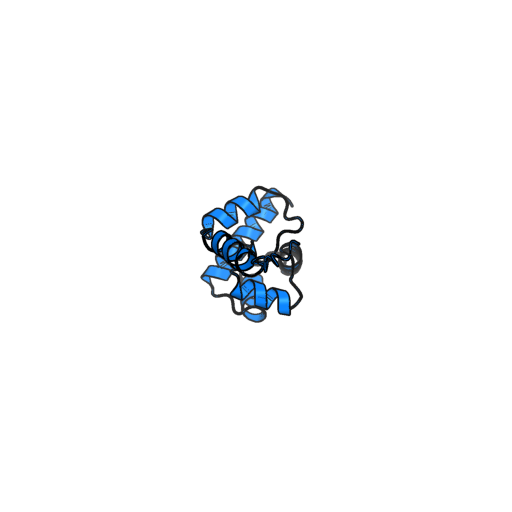0 90.94 90 CYS A C 1
ATOM 722 O O . CYS A 1 90 ? 9.130 1.253 -7.496 1.00 90.94 90 CYS A O 1
ATOM 724 N N . PHE A 1 91 ? 8.492 -0.509 -8.735 1.00 90.50 91 PHE A N 1
ATOM 725 C CA . PHE A 1 91 ? 9.779 -1.222 -8.726 1.00 90.50 91 PHE A CA 1
ATOM 726 C C . PHE A 1 91 ? 10.240 -1.605 -7.316 1.00 90.50 91 PHE A C 1
ATOM 728 O O . PHE A 1 91 ? 11.433 -1.556 -6.998 1.00 90.50 91 PHE A O 1
ATOM 735 N N . ALA A 1 92 ? 9.294 -1.986 -6.452 1.00 90.25 92 ALA A N 1
ATOM 736 C CA . ALA A 1 92 ? 9.612 -2.503 -5.128 1.00 90.25 92 ALA A CA 1
ATOM 737 C C . ALA A 1 92 ? 10.479 -3.769 -5.230 1.00 90.25 92 ALA A C 1
ATOM 739 O O . ALA A 1 92 ? 10.253 -4.642 -6.072 1.00 90.25 92 ALA A O 1
ATOM 740 N N . ARG A 1 93 ? 11.485 -3.883 -4.357 1.00 89.88 93 ARG A N 1
ATOM 741 C CA . ARG A 1 93 ? 12.299 -5.102 -4.238 1.00 89.88 93 ARG A CA 1
ATOM 742 C C . ARG A 1 93 ? 11.549 -6.169 -3.444 1.00 89.88 93 ARG A C 1
ATOM 744 O O . ARG A 1 93 ? 10.708 -5.844 -2.611 1.00 89.88 93 ARG A O 1
ATOM 751 N N . ASN A 1 94 ? 11.961 -7.429 -3.595 1.00 88.38 94 ASN A N 1
ATOM 752 C CA . ASN A 1 94 ? 11.356 -8.569 -2.898 1.00 88.38 94 ASN A CA 1
ATOM 753 C C . ASN A 1 94 ? 11.159 -8.341 -1.391 1.00 88.38 94 ASN A C 1
ATOM 755 O O . ASN A 1 94 ? 10.063 -8.567 -0.891 1.00 88.38 94 ASN A O 1
ATOM 759 N N . LYS A 1 95 ? 12.174 -7.829 -0.681 1.00 89.00 95 LYS A N 1
ATOM 760 C CA . LYS A 1 95 ? 12.072 -7.539 0.760 1.00 89.00 95 LYS A CA 1
ATOM 761 C C . LYS A 1 95 ? 11.006 -6.480 1.074 1.00 89.00 95 LYS A C 1
ATOM 763 O O . LYS A 1 95 ? 10.161 -6.704 1.923 1.00 89.00 95 LYS A O 1
ATOM 768 N N . GLN A 1 96 ? 10.998 -5.374 0.333 1.00 89.50 96 GLN A N 1
ATOM 769 C CA . GLN A 1 96 ? 10.029 -4.285 0.513 1.00 89.50 96 GLN A CA 1
ATOM 770 C C . GLN A 1 96 ? 8.599 -4.748 0.223 1.00 89.50 96 GLN A C 1
ATOM 772 O O . GLN A 1 96 ? 7.683 -4.452 0.982 1.00 89.50 96 GLN A O 1
ATOM 777 N N . SER A 1 97 ? 8.422 -5.513 -0.856 1.00 91.38 97 SER A N 1
ATOM 778 C CA . SER A 1 97 ? 7.123 -6.079 -1.220 1.00 91.38 97 SER A CA 1
ATOM 779 C C . SER A 1 97 ? 6.621 -7.109 -0.208 1.00 91.38 97 SER A C 1
ATOM 781 O O . SER A 1 97 ? 5.426 -7.175 0.051 1.00 91.38 97 SER A O 1
ATOM 783 N N 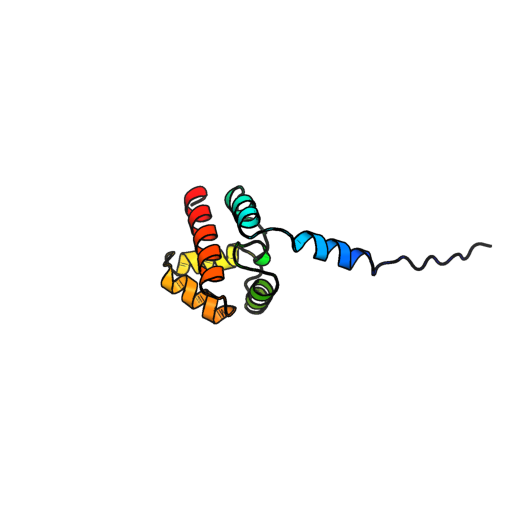. GLU A 1 98 ? 7.531 -7.873 0.402 1.00 92.06 98 GLU A N 1
ATOM 784 C CA . GLU A 1 98 ? 7.209 -8.833 1.455 1.00 92.06 98 GLU A CA 1
ATOM 785 C C . GLU A 1 98 ? 6.771 -8.125 2.740 1.00 92.06 98 GLU A C 1
ATOM 787 O O . GLU A 1 98 ? 5.746 -8.486 3.311 1.00 92.06 98 GLU A O 1
ATOM 792 N N . ASP A 1 99 ? 7.516 -7.101 3.165 1.00 89.50 99 ASP A N 1
ATOM 793 C CA . ASP A 1 99 ? 7.190 -6.308 4.353 1.00 89.50 99 ASP A CA 1
ATOM 794 C C . ASP A 1 99 ? 5.829 -5.606 4.183 1.00 89.50 99 ASP A C 1
ATOM 796 O O . ASP A 1 99 ? 4.999 -5.622 5.093 1.00 89.50 99 ASP A O 1
ATOM 800 N N . CYS A 1 100 ? 5.556 -5.061 2.991 1.00 90.50 100 CYS A N 1
ATOM 801 C CA . CYS A 1 100 ? 4.270 -4.441 2.663 1.00 90.50 100 CYS A CA 1
ATOM 802 C C . CYS A 1 100 ? 3.119 -5.456 2.664 1.00 90.50 100 CYS A C 1
ATOM 804 O O . CYS A 1 100 ? 2.079 -5.208 3.273 1.00 90.50 100 CYS A O 1
ATOM 806 N N . TYR A 1 101 ? 3.323 -6.620 2.039 1.00 92.38 101 TYR A N 1
ATOM 807 C CA . TYR A 1 101 ? 2.339 -7.703 2.016 1.00 92.38 101 TYR A CA 1
ATOM 808 C C . TYR A 1 101 ? 1.967 -8.163 3.429 1.00 92.38 101 TYR A C 1
ATOM 810 O O . TYR A 1 101 ? 0.786 -8.275 3.744 1.00 92.38 101 TYR A O 1
ATOM 818 N N . ARG A 1 102 ? 2.962 -8.404 4.292 1.00 90.94 102 ARG A N 1
ATOM 819 C CA . ARG A 1 102 ? 2.732 -8.843 5.677 1.00 90.94 102 ARG A CA 1
ATOM 820 C C . ARG A 1 102 ? 1.937 -7.811 6.467 1.00 90.94 102 ARG A C 1
ATOM 822 O O . ARG A 1 102 ? 0.957 -8.172 7.106 1.00 90.94 102 ARG A O 1
ATOM 829 N N . CYS A 1 103 ? 2.300 -6.537 6.341 1.00 87.94 103 CYS A N 1
ATOM 830 C CA . CYS A 1 103 ? 1.580 -5.433 6.972 1.00 87.94 103 CYS A CA 1
ATOM 831 C C . CYS A 1 103 ? 0.105 -5.380 6.553 1.00 87.94 103 CYS A C 1
ATOM 833 O O . CYS A 1 103 ? -0.775 -5.309 7.407 1.00 87.94 103 CYS A O 1
ATOM 835 N N . LEU A 1 104 ? -0.180 -5.498 5.253 1.00 88.44 104 LEU A N 1
ATOM 836 C CA . LEU A 1 104 ? -1.557 -5.513 4.753 1.00 88.44 104 LEU A CA 1
ATOM 837 C C . LEU A 1 104 ? -2.324 -6.774 5.171 1.00 88.44 104 LEU A C 1
ATOM 839 O O . LEU A 1 104 ? -3.497 -6.671 5.513 1.00 88.44 104 LEU A O 1
ATOM 843 N N . ARG A 1 105 ? -1.681 -7.949 5.182 1.00 89.69 105 ARG A N 1
ATOM 844 C CA . ARG A 1 105 ? -2.302 -9.202 5.647 1.00 89.69 105 ARG A CA 1
ATOM 845 C C . ARG A 1 105 ? -2.684 -9.145 7.118 1.00 89.69 105 ARG A C 1
ATOM 847 O O . ARG A 1 105 ? -3.803 -9.514 7.444 1.00 89.69 105 ARG A O 1
ATOM 854 N N . GLU A 1 106 ? -1.772 -8.704 7.978 1.00 88.06 106 GLU A N 1
ATOM 855 C CA . GLU A 1 106 ? -2.023 -8.582 9.419 1.00 88.06 106 GLU A CA 1
ATOM 856 C C . GLU A 1 106 ? -3.102 -7.536 9.708 1.00 88.06 106 GLU A C 1
ATOM 858 O O . GLU A 1 106 ? -3.953 -7.739 10.571 1.00 88.06 106 GLU A O 1
ATOM 863 N N . TRP A 1 107 ? -3.117 -6.441 8.942 1.00 85.25 107 TRP A N 1
ATOM 864 C CA . TRP A 1 107 ? -4.188 -5.458 9.031 1.00 85.25 107 TRP A CA 1
ATOM 865 C C . TRP A 1 107 ? -5.539 -6.044 8.597 1.00 85.25 107 TRP A C 1
ATOM 867 O O . TRP A 1 107 ? -6.528 -5.848 9.297 1.00 85.25 107 TRP A O 1
ATOM 877 N N . CYS A 1 108 ? -5.588 -6.792 7.486 1.00 86.12 108 CYS A N 1
ATOM 878 C CA . CYS A 1 108 ? -6.803 -7.496 7.070 1.00 86.12 108 CYS A CA 1
ATOM 879 C C . CYS A 1 108 ? -7.300 -8.429 8.177 1.00 86.12 108 CYS A C 1
ATOM 881 O O . CYS A 1 108 ? -8.444 -8.294 8.564 1.00 86.12 108 CYS A O 1
ATOM 883 N N . ASP A 1 109 ? -6.441 -9.280 8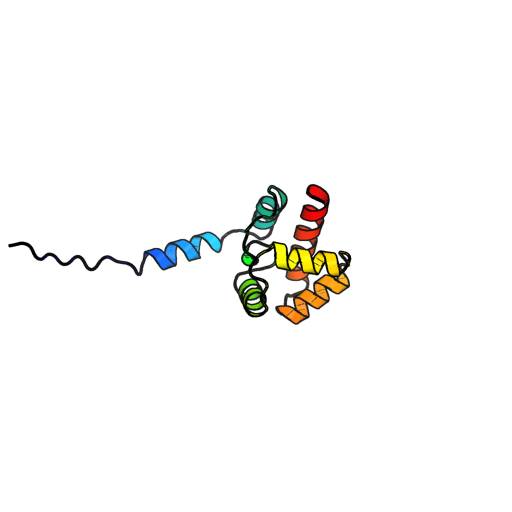.740 1.00 85.50 109 ASP A N 1
ATOM 884 C CA . ASP A 1 109 ? -6.803 -10.221 9.816 1.00 85.50 109 ASP A CA 1
ATOM 885 C C . ASP A 1 109 ? -7.376 -9.531 11.072 1.00 85.50 109 ASP A C 1
ATOM 887 O O . ASP A 1 109 ? -8.206 -10.092 11.781 1.00 85.50 109 ASP A O 1
ATOM 891 N N . SER A 1 110 ? -6.962 -8.286 11.333 1.00 81.19 110 SER A N 1
ATOM 892 C CA . SER A 1 110 ? -7.391 -7.522 12.511 1.00 81.19 110 SER A CA 1
ATOM 893 C C . SER A 1 110 ? -8.686 -6.722 12.304 1.00 81.19 110 SER A C 1
ATOM 895 O O . SER A 1 110 ? -9.353 -6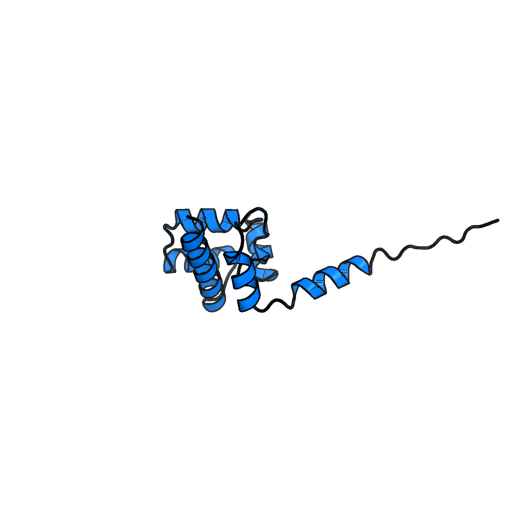.392 13.285 1.00 81.19 110 SER A O 1
ATOM 897 N N . PHE A 1 111 ? -9.030 -6.357 11.063 1.00 78.00 111 PHE A N 1
ATOM 898 C CA . PHE A 1 111 ? -10.104 -5.392 10.767 1.00 78.00 111 PHE A CA 1
ATOM 899 C C . PHE A 1 111 ? -11.119 -5.838 9.699 1.00 78.00 111 PHE A C 1
ATOM 901 O O . PHE A 1 111 ? -12.127 -5.147 9.528 1.00 78.00 111 PHE A O 1
ATOM 908 N N . ILE A 1 112 ? -10.873 -6.937 8.976 1.00 74.12 112 ILE A N 1
ATOM 909 C CA . ILE A 1 112 ? -11.747 -7.521 7.939 1.00 74.12 112 ILE A CA 1
ATOM 910 C C . ILE A 1 112 ? -12.000 -8.992 8.263 1.00 74.12 112 ILE A C 1
ATOM 912 O O . ILE A 1 112 ? -13.193 -9.357 8.335 1.00 74.12 112 ILE A O 1
#

pLDDT: mean 76.27, std 18.08, range [40.03, 93.75]

Sequence (112 aa):
MEFRGSVTNEFSKGKEYYEAETMTNTSQKHKNFVGEPMKEKSVKELAGIGIVLGGRLEEKGFLKAKDVLGQFLLLKQDRDSFKNWLHQVCFARNKQSEDCYRCLREWCDSFI

Radius of gyration: 17.89 Å; chains: 1; bounding box: 26×69×28 Å

Foldseek 3Di:
DDDPPPPDDPPVVVPVVVVVLPPQDLVNLLCVLLVDPQDQAFCCSARLRHPQLSVLCVVVVRGGVVSLLVVCVVVVLDLVVQLVVSCVRRVRDPVSSVSRSVSSVSSVVRPD

Secondary structure (DSSP, 8-state):
----------SHHHHHHHHHHTT--HHHHHHHHHTS--SS-BGGGSTT--HHHHHHHHHTT--BHHHHHHHHHHTTT-HHHHHHHHHHHH---HHHH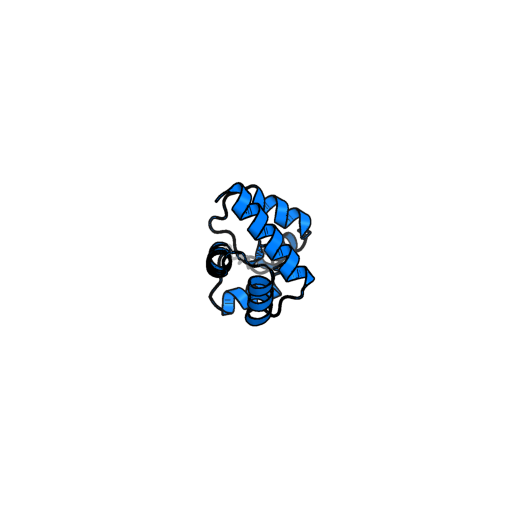HHHHHHHHHHHHHH-

InterPro domains:
  IPR004122 Barrier- to-autointegration factor, BAF [PF02961] (25-111)
  IPR004122 Barrier- to-autointegration factor, BAF [SM01023] (23-111)
  IPR036617 Barrier-to-autointegration factor, BAF superfamily [G3DSA:1.10.150.40] (25-112)
  IPR036617 Barrier-to-autointegration factor, BAF superfamily [SSF47798] (25-112)
  IPR051387 Barrier-to-autointegration factor [PTHR47507] (23-112)